Protein AF-A0A9W8FM93-F1 (afdb_monomer_lite)

pLDDT: mean 70.85, std 9.62, range [48.41, 90.88]

Secondary structure (DSSP, 8-state):
--HHHHHHHHHHHHHHHHHHHHHHHHTT-PPP--S-HHHHHHHHHHHHHHHHHHHHHHHHHHHHHHHHHHHTTHHHHHH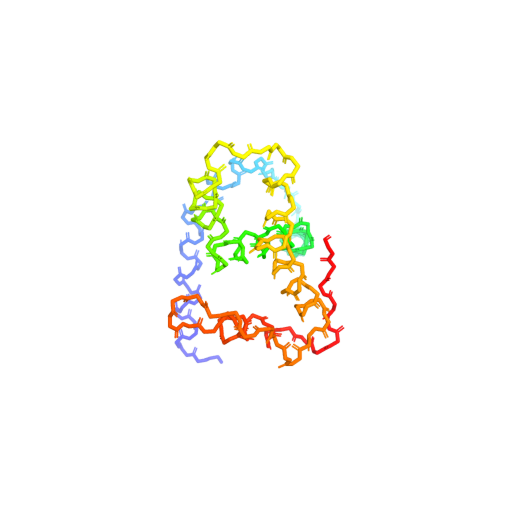HHHHHTTT--HHHHHHHHIIIIIHHHHHHHHHHHTT-S-----EETTEEHHHHHHHHHTTS-TT-----

Structure (mmCIF, N/CA/C/O backbone):
data_AF-A0A9W8FM93-F1
#
_entry.id   AF-A0A9W8FM93-F1
#
loop_
_atom_site.group_PDB
_atom_site.id
_atom_site.type_symbol
_atom_site.label_atom_id
_atom_site.label_alt_id
_atom_site.label_comp_id
_atom_site.label_asym_id
_atom_site.label_entity_id
_atom_site.label_seq_id
_atom_site.pdbx_PDB_ins_code
_atom_site.Cartn_x
_atom_site.Cartn_y
_atom_site.Cartn_z
_atom_site.occupancy
_atom_site.B_iso_or_equiv
_atom_site.auth_seq_id
_atom_site.auth_comp_id
_atom_site.auth_asym_id
_atom_site.auth_atom_id
_atom_site.pdbx_PDB_model_num
ATOM 1 N N . MET A 1 1 ? 8.872 -6.570 -36.458 1.00 55.09 1 MET A N 1
ATOM 2 C CA . MET A 1 1 ? 8.111 -5.641 -35.589 1.00 55.09 1 MET A CA 1
ATOM 3 C C . MET A 1 1 ? 6.814 -5.285 -36.295 1.00 55.09 1 MET A C 1
ATOM 5 O O . MET A 1 1 ? 6.891 -4.845 -37.437 1.00 55.09 1 MET A O 1
ATOM 9 N N . SER A 1 2 ? 5.664 -5.514 -35.655 1.00 51.34 2 SER A N 1
ATOM 10 C CA . SER A 1 2 ? 4.350 -5.164 -36.215 1.00 51.34 2 SER A CA 1
ATOM 11 C C . SER A 1 2 ? 4.264 -3.650 -36.490 1.00 51.34 2 SER A C 1
ATOM 13 O O . SER A 1 2 ? 4.765 -2.871 -35.672 1.00 51.34 2 SER A O 1
ATOM 15 N N . PRO A 1 3 ? 3.649 -3.210 -37.604 1.00 61.53 3 PRO A N 1
ATOM 16 C CA . PRO A 1 3 ? 3.448 -1.792 -37.920 1.00 61.53 3 PRO A CA 1
ATOM 17 C C . PRO A 1 3 ? 2.764 -1.003 -36.793 1.00 61.53 3 PRO A C 1
ATOM 19 O O . PRO A 1 3 ? 3.084 0.165 -36.587 1.00 61.53 3 PRO A O 1
ATOM 22 N N . ASN A 1 4 ? 1.892 -1.662 -36.023 1.00 63.25 4 ASN A N 1
ATOM 23 C CA . ASN A 1 4 ? 1.109 -1.037 -34.955 1.00 63.25 4 ASN A CA 1
ATOM 24 C C . ASN A 1 4 ? 1.987 -0.605 -33.765 1.00 63.25 4 ASN A C 1
ATOM 26 O O . ASN A 1 4 ? 1.906 0.521 -33.287 1.00 63.25 4 ASN A O 1
ATOM 30 N N . VAL A 1 5 ? 2.947 -1.456 -33.391 1.00 59.34 5 VAL A N 1
ATOM 31 C CA . VAL A 1 5 ? 3.908 -1.187 -32.306 1.00 59.34 5 VAL A CA 1
ATOM 32 C C . VAL A 1 5 ? 4.827 -0.010 -32.655 1.00 59.34 5 VAL A C 1
ATOM 34 O O . VAL A 1 5 ? 5.207 0.777 -31.793 1.00 59.34 5 VAL A O 1
ATOM 37 N N . LYS A 1 6 ? 5.178 0.162 -33.937 1.00 63.53 6 LYS A N 1
ATOM 38 C CA . LYS A 1 6 ? 5.992 1.307 -34.383 1.00 63.53 6 LYS A CA 1
ATOM 39 C C . LYS A 1 6 ? 5.251 2.641 -34.252 1.00 63.53 6 LYS A C 1
ATOM 41 O O . LYS A 1 6 ? 5.889 3.632 -33.898 1.00 63.53 6 LYS A O 1
ATOM 46 N N . ALA A 1 7 ? 3.951 2.663 -34.542 1.00 70.50 7 ALA A N 1
ATOM 47 C CA . ALA A 1 7 ? 3.126 3.865 -34.452 1.00 70.50 7 ALA A CA 1
ATOM 48 C C . ALA A 1 7 ? 2.914 4.291 -32.990 1.00 70.50 7 ALA A C 1
ATOM 50 O O . ALA A 1 7 ? 3.116 5.456 -32.652 1.00 70.50 7 ALA A O 1
ATOM 51 N N . GLU A 1 8 ? 2.629 3.334 -32.105 1.00 66.81 8 GLU A N 1
ATOM 52 C CA . GLU A 1 8 ? 2.512 3.586 -30.663 1.00 66.81 8 GLU A CA 1
ATOM 53 C C . GLU A 1 8 ? 3.818 4.136 -30.073 1.00 66.81 8 GLU A C 1
ATOM 55 O O . GLU A 1 8 ? 3.815 5.142 -29.365 1.00 66.81 8 GLU A O 1
ATOM 60 N N . ILE A 1 9 ? 4.967 3.551 -30.432 1.00 67.12 9 ILE A N 1
ATOM 61 C CA . ILE A 1 9 ? 6.282 4.040 -29.987 1.00 67.12 9 ILE A CA 1
ATOM 62 C C . ILE A 1 9 ? 6.546 5.477 -30.463 1.00 67.12 9 ILE A C 1
ATOM 64 O O . ILE A 1 9 ? 7.154 6.264 -29.732 1.00 67.12 9 ILE A O 1
ATOM 68 N N . GLN A 1 10 ? 6.123 5.842 -31.677 1.00 72.50 10 GLN A N 1
ATOM 69 C CA . GLN A 1 10 ? 6.264 7.216 -32.168 1.00 72.50 10 GLN A CA 1
ATOM 70 C C . GLN A 1 10 ? 5.413 8.197 -31.365 1.00 72.50 10 GLN A C 1
ATOM 72 O O . GLN A 1 10 ? 5.901 9.278 -31.027 1.00 72.50 10 GLN A O 1
ATOM 77 N N . GLU A 1 11 ? 4.191 7.810 -31.015 1.00 75.69 11 GLU A N 1
ATOM 78 C CA . GLU A 1 11 ? 3.292 8.659 -30.244 1.00 75.69 11 GLU A CA 1
ATOM 79 C C . GLU A 1 11 ? 3.795 8.862 -28.809 1.00 75.69 11 GLU A C 1
ATOM 81 O O . GLU A 1 11 ? 3.898 10.000 -28.344 1.00 75.69 11 GLU A O 1
ATOM 86 N N . TYR A 1 12 ? 4.261 7.798 -28.147 1.00 60.81 12 TYR A N 1
ATOM 87 C CA . TYR A 1 12 ? 4.908 7.917 -26.838 1.00 60.81 12 TYR A CA 1
ATOM 88 C C . TYR A 1 12 ? 6.142 8.823 -26.888 1.00 60.81 12 TYR A C 1
ATOM 90 O O . TYR A 1 12 ? 6.300 9.707 -26.046 1.00 60.81 12 TYR A O 1
ATOM 98 N N . ARG A 1 13 ? 6.999 8.677 -27.907 1.00 66.25 13 ARG A N 1
ATOM 99 C CA . ARG A 1 13 ? 8.177 9.545 -28.085 1.00 66.25 13 ARG A CA 1
ATOM 100 C C . ARG A 1 13 ? 7.798 11.011 -28.290 1.00 66.25 13 ARG A C 1
ATOM 102 O O . ARG A 1 13 ? 8.515 11.885 -27.804 1.00 66.25 13 ARG A O 1
ATOM 109 N N . ARG A 1 14 ? 6.698 11.290 -28.993 1.00 78.00 14 ARG A N 1
ATOM 110 C CA . ARG A 1 14 ? 6.198 12.651 -29.231 1.00 78.00 14 ARG A CA 1
ATOM 111 C C . ARG A 1 14 ? 5.738 13.311 -27.934 1.00 78.00 14 ARG A C 1
ATOM 113 O O . ARG A 1 14 ? 6.133 14.443 -27.660 1.00 78.00 14 ARG A O 1
ATOM 120 N N . VAL A 1 15 ? 4.960 12.591 -27.125 1.00 70.12 15 VAL A N 1
ATOM 121 C CA . VAL A 1 15 ? 4.491 13.071 -25.817 1.00 70.12 15 VAL A CA 1
ATOM 122 C C . VAL A 1 15 ? 5.668 13.297 -24.869 1.00 70.12 15 VAL A C 1
ATOM 124 O O . VAL A 1 15 ? 5.760 14.362 -24.263 1.00 70.12 15 VAL A O 1
ATOM 127 N N . ILE A 1 16 ? 6.611 12.351 -24.798 1.00 64.75 16 ILE A N 1
ATOM 128 C CA . ILE A 1 16 ? 7.800 12.470 -23.944 1.00 64.75 16 ILE A CA 1
ATOM 129 C C . ILE A 1 16 ? 8.627 13.698 -24.337 1.00 64.75 16 ILE A C 1
ATOM 131 O O . ILE A 1 16 ? 8.931 14.513 -23.473 1.00 64.75 16 ILE A O 1
ATOM 135 N N . ARG A 1 17 ? 8.938 13.889 -25.629 1.00 74.62 17 ARG A N 1
ATOM 136 C CA . ARG A 1 17 ? 9.737 15.041 -26.095 1.00 74.62 17 ARG A CA 1
ATOM 137 C C . ARG A 1 17 ? 9.106 16.386 -25.754 1.00 74.62 17 ARG A C 1
ATOM 139 O O . ARG A 1 17 ? 9.829 17.290 -25.366 1.00 74.62 17 ARG A O 1
ATOM 146 N N . LYS A 1 18 ? 7.778 16.510 -25.854 1.00 80.06 18 LYS A N 1
ATOM 147 C CA . LYS A 1 18 ? 7.062 17.756 -25.531 1.00 80.06 18 LYS A CA 1
ATOM 148 C C . LYS A 1 18 ? 7.303 18.222 -24.089 1.00 80.06 18 LYS A C 1
ATOM 150 O O . LYS A 1 18 ? 7.273 19.419 -23.828 1.00 80.06 18 LYS A O 1
ATOM 155 N N . HIS A 1 19 ? 7.509 17.286 -23.165 1.00 72.56 19 HIS A N 1
ATOM 156 C CA . HIS A 1 19 ? 7.662 17.571 -21.737 1.00 72.56 19 HIS A CA 1
ATOM 157 C C . HIS A 1 19 ? 9.089 17.353 -21.222 1.00 72.56 19 HIS A C 1
ATOM 159 O O . HIS A 1 19 ? 9.359 17.621 -20.053 1.00 72.56 19 HIS A O 1
ATOM 165 N N . LEU A 1 20 ? 9.994 16.879 -22.081 1.00 69.12 20 LEU A N 1
ATOM 166 C CA . LEU A 1 20 ? 11.338 16.469 -21.696 1.00 69.12 20 LEU A CA 1
ATOM 167 C C . LEU A 1 20 ? 12.163 17.644 -21.166 1.00 69.12 20 LEU A C 1
ATOM 169 O O . LEU A 1 20 ? 12.793 17.506 -20.123 1.00 69.12 20 LEU A O 1
ATOM 173 N N . ASP A 1 21 ? 12.126 18.793 -21.837 1.00 70.69 21 ASP A N 1
ATOM 174 C CA . ASP A 1 21 ? 12.960 19.941 -21.465 1.00 70.69 21 ASP A CA 1
ATOM 175 C C . ASP A 1 21 ? 12.474 20.600 -20.168 1.00 70.69 21 ASP A C 1
ATOM 177 O O . ASP A 1 21 ? 13.267 20.842 -19.262 1.00 70.69 21 ASP A O 1
ATOM 181 N N . ALA A 1 22 ? 11.156 20.751 -20.008 1.00 70.69 22 ALA A N 1
ATOM 182 C CA . ALA A 1 22 ? 10.558 21.231 -18.761 1.00 70.69 22 ALA A CA 1
ATOM 183 C C . ALA A 1 22 ? 10.837 20.284 -17.578 1.00 70.69 22 ALA A C 1
ATOM 185 O O . ALA A 1 22 ? 11.063 20.730 -16.454 1.00 70.69 22 ALA A O 1
ATOM 186 N N . TYR A 1 23 ? 10.842 18.968 -17.818 1.00 60.97 23 TYR A N 1
ATOM 187 C CA . TYR A 1 23 ? 11.218 17.986 -16.802 1.00 60.97 23 TYR A CA 1
ATOM 188 C C . TYR A 1 23 ? 12.705 18.082 -16.440 1.00 60.97 23 TYR A C 1
ATOM 190 O O . TYR A 1 23 ? 13.031 18.047 -15.256 1.00 60.97 23 TYR A O 1
ATOM 198 N N . LYS A 1 24 ? 13.601 18.224 -17.427 1.00 62.25 24 LYS A N 1
ATOM 199 C CA . LYS A 1 24 ? 15.045 18.392 -17.190 1.00 62.25 24 LYS A CA 1
ATOM 200 C C . LYS A 1 24 ? 15.330 19.621 -16.331 1.00 62.25 24 LYS A C 1
ATOM 202 O O . LYS A 1 24 ? 16.087 19.514 -15.369 1.00 62.25 24 LYS A O 1
ATOM 207 N N . GLU A 1 25 ? 14.681 20.742 -16.637 1.00 67.44 25 GLU A N 1
ATOM 208 C CA . GLU A 1 25 ? 14.800 21.987 -15.878 1.00 67.44 25 GLU A CA 1
ATOM 209 C C . GLU A 1 25 ? 14.285 21.819 -14.440 1.00 67.44 25 GLU A C 1
ATOM 211 O O . GLU A 1 25 ? 15.010 22.088 -13.483 1.00 67.44 25 GLU A O 1
ATOM 216 N N . ALA A 1 26 ? 13.076 21.272 -14.266 1.00 63.38 26 ALA A N 1
ATOM 217 C CA . ALA A 1 26 ? 12.483 21.055 -12.945 1.00 63.38 26 ALA A CA 1
ATOM 218 C C . ALA A 1 26 ? 13.249 20.033 -12.084 1.00 63.38 26 ALA A C 1
ATOM 220 O O . ALA A 1 26 ? 13.263 20.137 -10.858 1.00 63.38 26 ALA A O 1
ATOM 221 N N . ALA A 1 27 ? 13.875 19.034 -12.710 1.00 55.97 27 ALA A N 1
ATOM 222 C CA . ALA A 1 27 ? 14.644 17.996 -12.032 1.00 55.97 27 ALA A CA 1
ATOM 223 C C . ALA A 1 27 ? 16.124 18.368 -11.820 1.00 55.97 27 ALA A C 1
ATOM 225 O O . ALA A 1 27 ? 16.866 17.563 -11.254 1.00 55.97 27 ALA A O 1
ATOM 226 N N . GLY A 1 28 ? 16.568 19.550 -12.271 1.00 63.75 28 GLY A N 1
ATOM 227 C CA . GLY A 1 28 ? 17.965 19.981 -12.169 1.00 63.75 28 GLY A CA 1
ATOM 228 C C . GLY A 1 28 ? 18.935 19.079 -12.941 1.00 63.75 28 GLY A C 1
ATOM 229 O O . GLY A 1 28 ? 20.073 18.883 -12.515 1.00 63.75 28 GLY A O 1
ATOM 230 N N . ILE A 1 29 ? 18.480 18.472 -14.042 1.00 64.00 29 ILE A N 1
ATOM 231 C CA . ILE A 1 29 ? 19.297 17.585 -14.873 1.00 64.00 29 ILE A CA 1
ATOM 232 C C . ILE A 1 29 ? 20.148 18.445 -15.807 1.00 64.00 29 ILE A C 1
ATOM 234 O O . ILE A 1 29 ? 19.652 18.981 -16.793 1.00 64.00 29 ILE A O 1
ATOM 238 N N . THR A 1 30 ? 21.444 18.536 -15.525 1.00 60.03 30 THR A N 1
ATOM 239 C CA . THR A 1 30 ? 22.436 19.094 -16.447 1.00 60.03 30 THR A CA 1
ATOM 240 C C . THR A 1 30 ? 22.750 18.089 -17.554 1.00 60.03 30 THR A C 1
ATOM 242 O O . THR A 1 30 ? 23.047 16.922 -17.278 1.00 60.03 30 THR A O 1
ATOM 245 N N . GLU A 1 31 ? 22.685 18.530 -18.812 1.00 61.66 31 GLU A N 1
ATOM 246 C CA . GLU A 1 31 ? 23.184 17.745 -19.943 1.00 61.66 31 GLU A CA 1
ATOM 247 C C . GLU A 1 31 ? 24.712 17.686 -19.867 1.00 61.66 31 GLU A C 1
ATOM 249 O O . GLU A 1 31 ? 25.390 18.712 -19.845 1.00 61.66 31 GLU A O 1
ATOM 254 N N . PHE A 1 32 ? 25.258 16.474 -19.783 1.00 56.88 32 PHE A N 1
ATOM 255 C CA . PHE A 1 32 ? 26.691 16.257 -19.922 1.00 56.88 32 PHE A CA 1
ATOM 256 C C . PHE A 1 32 ? 27.015 16.119 -21.406 1.00 56.88 32 PHE A C 1
ATOM 258 O O . PHE A 1 32 ? 26.511 15.210 -22.069 1.00 56.88 32 PHE A O 1
ATOM 265 N N . ASP A 1 33 ? 27.876 16.999 -21.913 1.00 57.66 33 ASP A N 1
ATOM 266 C CA . ASP A 1 33 ? 28.392 16.913 -23.277 1.00 57.66 33 ASP A CA 1
ATOM 267 C C . ASP A 1 33 ? 29.479 15.829 -23.335 1.00 57.66 33 ASP A C 1
ATOM 269 O O . ASP A 1 33 ? 30.679 16.079 -23.207 1.00 57.66 33 ASP A O 1
ATOM 273 N N . ILE A 1 34 ? 29.047 14.569 -23.401 1.00 57.56 34 ILE A N 1
ATOM 274 C CA . ILE A 1 34 ? 29.949 13.436 -23.597 1.00 57.56 34 ILE A CA 1
ATOM 275 C C . ILE A 1 34 ? 30.102 13.251 -25.107 1.00 57.56 34 ILE A C 1
ATOM 277 O O . ILE A 1 34 ? 29.150 12.899 -25.801 1.00 57.56 34 ILE A O 1
ATOM 281 N N . ALA A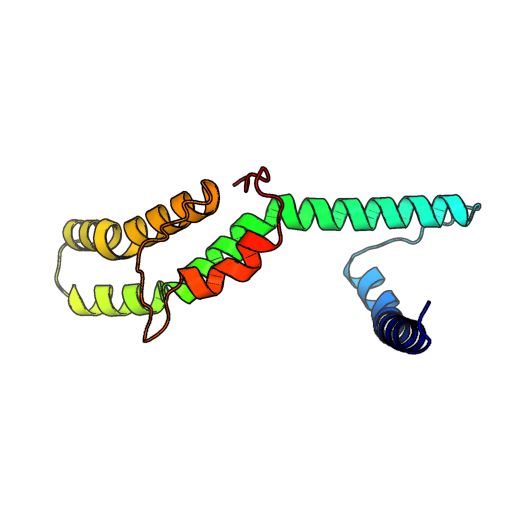 1 35 ? 31.324 13.446 -25.608 1.00 62.09 35 ALA A N 1
ATOM 282 C CA . ALA A 1 35 ? 31.673 13.430 -27.034 1.00 62.09 35 ALA A CA 1
ATOM 283 C C . ALA A 1 35 ? 31.316 12.127 -27.786 1.00 62.09 35 ALA A C 1
ATOM 285 O O . ALA A 1 35 ? 31.398 12.075 -29.013 1.00 62.09 35 ALA A O 1
ATOM 286 N N . ASN A 1 36 ? 30.936 11.062 -27.072 1.00 73.06 36 ASN A N 1
ATOM 287 C CA . ASN A 1 36 ? 30.542 9.785 -27.648 1.00 73.06 36 ASN A CA 1
ATOM 288 C C . ASN A 1 36 ? 29.049 9.496 -27.382 1.00 73.06 36 ASN A C 1
ATOM 290 O O . ASN A 1 36 ? 28.694 9.108 -26.265 1.00 73.06 36 ASN A O 1
ATOM 294 N N . PRO A 1 37 ? 28.187 9.573 -28.414 1.00 67.12 37 PRO A N 1
ATOM 295 C CA . PRO A 1 37 ? 26.747 9.330 -28.298 1.00 67.12 37 PRO A CA 1
ATOM 296 C C . PRO A 1 37 ? 26.376 7.983 -27.662 1.00 67.12 37 PRO A C 1
ATOM 298 O O . PRO A 1 37 ? 25.350 7.879 -26.990 1.00 67.12 37 PRO A O 1
ATOM 301 N N . ASN A 1 38 ? 27.210 6.949 -27.832 1.00 68.75 38 ASN A N 1
ATOM 302 C CA . ASN A 1 38 ? 26.972 5.640 -27.223 1.00 68.75 38 ASN A CA 1
ATOM 303 C C . ASN A 1 38 ? 27.216 5.657 -25.710 1.00 68.75 38 ASN A C 1
ATOM 305 O O . ASN A 1 38 ? 26.480 5.007 -24.971 1.00 68.75 38 ASN A O 1
ATOM 309 N N . GLN A 1 39 ? 28.210 6.415 -25.241 1.00 66.88 39 GLN A N 1
ATOM 310 C CA . GLN A 1 39 ? 28.478 6.570 -23.809 1.00 66.88 39 GLN A CA 1
ATOM 311 C C . GLN A 1 39 ? 27.377 7.396 -23.139 1.00 66.88 39 GLN A C 1
ATOM 313 O O . GLN A 1 39 ? 26.902 7.013 -22.073 1.00 66.88 39 GLN A O 1
ATOM 318 N N . THR A 1 40 ? 26.894 8.453 -23.801 1.00 67.62 40 THR A N 1
ATOM 319 C CA . THR A 1 40 ? 25.733 9.233 -23.340 1.00 67.62 40 THR A CA 1
ATOM 320 C C . THR A 1 40 ? 24.490 8.357 -23.221 1.00 67.62 40 THR A C 1
ATOM 322 O O . THR A 1 40 ? 23.822 8.369 -22.190 1.00 67.62 40 THR A O 1
ATOM 325 N N . ALA A 1 41 ? 24.198 7.543 -24.240 1.00 70.56 41 ALA A N 1
ATOM 326 C CA . ALA A 1 41 ? 23.044 6.649 -24.222 1.00 70.56 41 ALA A CA 1
ATOM 327 C C . ALA A 1 41 ? 23.137 5.592 -23.108 1.00 70.56 41 ALA A C 1
ATOM 329 O O . ALA A 1 41 ? 22.144 5.333 -22.430 1.00 70.56 41 ALA A O 1
ATOM 330 N N . GLN A 1 42 ? 24.317 5.003 -22.888 1.00 68.94 42 GLN A N 1
ATOM 331 C CA . GLN A 1 42 ? 24.540 4.039 -21.804 1.00 68.94 42 GLN A CA 1
ATOM 332 C C . GLN A 1 42 ? 24.416 4.687 -20.422 1.00 68.94 42 GLN A C 1
ATOM 334 O O . GLN A 1 42 ? 23.801 4.107 -19.529 1.00 68.94 42 GLN A O 1
ATOM 339 N N . PHE A 1 43 ? 24.955 5.894 -20.250 1.00 74.06 43 PHE A N 1
ATOM 340 C CA . PHE A 1 43 ? 24.879 6.638 -18.998 1.00 74.06 43 PHE A CA 1
ATOM 341 C C . PHE A 1 43 ? 23.444 7.057 -18.660 1.00 74.06 43 PHE A C 1
ATOM 343 O O . PHE A 1 43 ? 22.984 6.831 -17.543 1.00 74.06 43 PHE A O 1
ATOM 350 N N . GLU A 1 44 ? 22.698 7.596 -19.626 1.00 71.12 44 GLU A N 1
ATOM 351 C CA . GLU A 1 44 ? 21.286 7.949 -19.443 1.00 71.12 44 GLU A CA 1
ATOM 352 C C . GLU A 1 44 ? 20.419 6.708 -19.192 1.00 71.12 44 GLU A C 1
ATOM 354 O O . GLU A 1 44 ? 19.576 6.715 -18.294 1.00 71.12 44 GLU A O 1
ATOM 359 N N . ALA A 1 45 ? 20.670 5.597 -19.896 1.00 68.31 45 ALA A N 1
ATOM 360 C CA . ALA A 1 45 ? 19.996 4.329 -19.621 1.00 68.31 45 ALA A CA 1
ATOM 361 C C . ALA A 1 45 ? 20.283 3.831 -18.196 1.00 68.31 45 ALA A C 1
ATOM 363 O O . ALA A 1 45 ? 19.356 3.434 -17.489 1.00 68.31 45 ALA A O 1
ATOM 364 N N . ALA A 1 46 ? 21.538 3.910 -17.743 1.00 70.75 46 ALA A N 1
ATOM 365 C CA . ALA A 1 46 ? 21.923 3.548 -16.384 1.00 70.75 46 ALA A CA 1
ATOM 366 C C . ALA A 1 46 ? 21.288 4.478 -15.338 1.00 70.75 46 ALA A C 1
ATOM 368 O O . ALA A 1 46 ? 20.833 3.996 -14.303 1.00 70.75 46 ALA A O 1
ATOM 369 N N . ARG A 1 47 ? 21.188 5.788 -15.599 1.00 73.00 47 ARG A N 1
ATOM 370 C CA . ARG A 1 47 ? 20.507 6.752 -14.716 1.00 73.00 47 ARG A CA 1
ATOM 371 C C . ARG A 1 47 ? 19.016 6.488 -14.619 1.00 73.00 47 ARG A C 1
ATOM 373 O O . ARG A 1 47 ? 18.492 6.481 -13.510 1.00 73.00 47 ARG A O 1
ATOM 380 N N . ILE A 1 48 ? 18.339 6.255 -15.743 1.00 71.31 48 ILE A N 1
ATOM 381 C CA . ILE A 1 48 ? 16.908 5.930 -15.769 1.00 71.31 48 ILE A CA 1
ATOM 382 C C . ILE A 1 48 ? 16.668 4.611 -15.041 1.00 71.31 48 ILE A C 1
ATOM 384 O O . ILE A 1 48 ? 15.794 4.551 -14.183 1.00 71.31 48 ILE A O 1
ATOM 388 N N . TYR A 1 49 ? 17.469 3.584 -15.330 1.00 65.12 49 TYR A N 1
ATOM 389 C CA . TYR A 1 49 ? 17.384 2.295 -14.652 1.00 65.12 49 TYR A CA 1
ATOM 390 C C . TYR A 1 49 ? 17.609 2.442 -13.146 1.00 65.12 49 TYR A C 1
ATOM 392 O O . TYR A 1 49 ? 16.797 1.977 -12.359 1.00 65.12 49 TYR A O 1
ATOM 400 N N . THR A 1 50 ? 18.645 3.170 -12.733 1.00 67.56 50 THR A N 1
ATOM 401 C CA . THR A 1 50 ? 18.951 3.405 -11.316 1.00 67.56 50 THR A CA 1
ATOM 402 C C . THR A 1 50 ? 17.861 4.225 -10.634 1.00 67.56 50 THR A C 1
ATOM 404 O O . THR A 1 50 ? 17.449 3.897 -9.531 1.00 67.56 50 THR A O 1
ATOM 407 N N . ALA A 1 51 ? 17.340 5.271 -11.277 1.00 66.50 51 ALA A N 1
ATOM 408 C CA . ALA A 1 51 ? 16.243 6.070 -10.739 1.00 66.50 51 ALA A CA 1
ATOM 409 C C . ALA A 1 51 ? 14.948 5.256 -10.630 1.00 66.50 51 ALA A C 1
ATOM 411 O O . ALA A 1 51 ? 14.228 5.398 -9.648 1.00 66.50 51 ALA A O 1
ATOM 412 N N . TYR A 1 52 ? 14.662 4.397 -11.607 1.00 68.12 52 TYR A N 1
ATOM 413 C CA . TYR A 1 52 ? 13.524 3.484 -11.596 1.00 68.12 52 TYR A CA 1
ATOM 414 C C . TYR A 1 52 ? 13.658 2.442 -10.484 1.00 68.12 52 TYR A C 1
ATOM 416 O O . TYR A 1 52 ? 12.757 2.326 -9.658 1.00 68.12 52 TYR A O 1
ATOM 424 N N . VAL A 1 53 ? 14.802 1.759 -10.405 1.00 66.69 53 VAL A N 1
ATOM 425 C CA . VAL A 1 53 ? 15.114 0.779 -9.359 1.00 66.69 53 VAL A CA 1
ATOM 426 C C . VAL A 1 53 ? 15.068 1.435 -7.985 1.00 66.69 53 VAL A C 1
ATOM 428 O O . VAL A 1 53 ? 14.373 0.927 -7.120 1.00 66.69 53 VAL A O 1
ATOM 431 N N . ASN A 1 54 ? 15.671 2.610 -7.800 1.00 65.88 54 ASN A N 1
ATOM 432 C CA . ASN A 1 54 ? 15.605 3.349 -6.539 1.00 65.88 54 ASN A CA 1
ATOM 433 C C . ASN A 1 54 ? 14.184 3.834 -6.226 1.00 65.88 54 ASN A C 1
ATOM 435 O O . ASN A 1 54 ? 13.787 3.885 -5.072 1.00 65.88 54 ASN A O 1
ATOM 439 N N . ASN A 1 55 ? 13.377 4.220 -7.215 1.00 62.47 55 ASN A N 1
ATOM 440 C CA . ASN A 1 55 ? 11.996 4.624 -6.954 1.00 62.47 55 ASN A CA 1
ATOM 441 C C . ASN A 1 55 ? 11.147 3.418 -6.532 1.00 62.47 55 ASN A C 1
ATOM 443 O O . ASN A 1 55 ? 10.402 3.513 -5.559 1.00 62.47 55 ASN A O 1
ATOM 447 N N . ILE A 1 56 ? 11.319 2.271 -7.191 1.00 62.75 56 ILE A N 1
ATOM 448 C CA . ILE A 1 56 ? 10.685 1.019 -6.781 1.00 62.75 56 ILE A CA 1
ATOM 449 C C . ILE A 1 56 ? 11.189 0.613 -5.396 1.00 62.75 56 ILE A C 1
ATOM 451 O O . ILE A 1 56 ? 10.399 0.573 -4.466 1.00 62.75 56 ILE A O 1
ATOM 455 N N . GLN A 1 57 ? 12.487 0.421 -5.201 1.00 62.97 57 GLN A N 1
ATOM 456 C CA . GLN A 1 57 ? 13.052 -0.010 -3.921 1.00 62.97 57 GLN A CA 1
ATOM 457 C C . GLN A 1 57 ? 12.705 0.952 -2.775 1.00 62.97 57 GLN A C 1
ATOM 459 O O . GLN A 1 57 ? 12.228 0.522 -1.735 1.00 62.97 57 GLN A O 1
ATOM 464 N N . THR A 1 58 ? 12.847 2.267 -2.963 1.00 60.41 58 THR A N 1
ATOM 465 C CA . THR A 1 58 ? 12.678 3.238 -1.867 1.00 60.41 58 THR A CA 1
ATOM 466 C C . THR A 1 58 ? 11.225 3.666 -1.642 1.00 60.41 58 THR A C 1
ATOM 468 O O . THR A 1 58 ? 10.877 4.146 -0.558 1.00 60.41 58 THR A O 1
ATOM 471 N N . LYS A 1 59 ? 10.354 3.594 -2.659 1.00 66.88 59 LYS A N 1
ATOM 472 C CA . LYS A 1 59 ? 8.992 4.160 -2.577 1.00 66.88 59 LYS A CA 1
ATOM 473 C C . LYS A 1 59 ? 7.880 3.158 -2.840 1.00 66.88 59 LYS A C 1
ATOM 475 O O . LYS A 1 59 ? 6.747 3.471 -2.465 1.00 66.88 59 LYS A O 1
ATOM 480 N N . PHE A 1 60 ? 8.150 1.981 -3.403 1.00 70.12 60 PHE A N 1
ATOM 481 C CA . PHE A 1 60 ? 7.115 0.977 -3.649 1.00 70.12 60 PHE A CA 1
ATOM 482 C C . PHE A 1 60 ? 6.414 0.573 -2.355 1.00 70.12 60 PHE A C 1
ATOM 484 O O . PHE A 1 60 ? 5.195 0.690 -2.296 1.00 70.12 60 PHE A O 1
ATOM 491 N N . GLY A 1 61 ? 7.146 0.254 -1.281 1.00 66.62 61 GLY A N 1
ATOM 492 C CA . GLY A 1 61 ? 6.545 -0.077 0.019 1.00 66.62 61 GLY A CA 1
ATOM 493 C C . GLY A 1 61 ? 5.618 1.026 0.549 1.00 66.62 61 GLY A C 1
ATOM 494 O O . GLY A 1 61 ? 4.518 0.766 1.041 1.00 66.62 61 GLY A O 1
ATOM 495 N N . ARG A 1 62 ? 5.984 2.301 0.354 1.00 70.62 62 ARG A N 1
ATOM 496 C CA . ARG A 1 62 ? 5.140 3.453 0.724 1.00 70.62 62 ARG A CA 1
ATOM 497 C C . ARG A 1 62 ? 3.902 3.582 -0.165 1.00 70.62 62 ARG A C 1
ATOM 499 O O . ARG A 1 62 ? 2.826 3.905 0.342 1.00 70.62 62 ARG A O 1
ATOM 506 N N . HIS A 1 63 ? 4.046 3.389 -1.473 1.00 73.00 63 HIS A N 1
ATOM 507 C CA . HIS A 1 63 ? 2.936 3.447 -2.424 1.00 73.00 63 HIS A CA 1
ATOM 508 C C . HIS A 1 63 ? 1.964 2.286 -2.219 1.00 73.00 63 HIS A C 1
ATOM 510 O O . HIS A 1 63 ? 0.760 2.521 -2.150 1.00 73.00 63 HIS A O 1
ATOM 516 N N . LEU A 1 64 ? 2.485 1.081 -2.004 1.00 72.94 64 LEU A N 1
ATOM 517 C CA . LEU A 1 64 ? 1.725 -0.108 -1.654 1.00 72.94 64 LEU A CA 1
ATOM 518 C C . LEU A 1 64 ? 0.978 0.093 -0.334 1.00 72.94 64 LEU A C 1
ATOM 520 O O . LEU A 1 64 ? -0.229 -0.110 -0.292 1.00 72.94 64 LEU A O 1
ATOM 524 N N . ARG A 1 65 ? 1.636 0.616 0.710 1.00 70.69 65 ARG A N 1
ATOM 525 C CA . ARG A 1 65 ? 0.979 0.964 1.983 1.00 70.69 65 ARG A CA 1
ATOM 526 C C . ARG A 1 65 ? -0.165 1.962 1.787 1.00 70.69 65 ARG A C 1
ATOM 528 O O . ARG A 1 65 ? -1.225 1.813 2.385 1.00 70.69 65 ARG A O 1
ATOM 535 N N . ARG A 1 66 ? 0.016 2.982 0.940 1.00 72.25 66 ARG A N 1
ATOM 536 C CA . ARG A 1 66 ? -1.058 3.938 0.611 1.00 72.25 66 ARG A CA 1
ATOM 537 C C . ARG A 1 66 ? -2.210 3.268 -0.133 1.00 72.25 66 ARG A C 1
ATOM 539 O O . ARG A 1 66 ? -3.356 3.537 0.211 1.00 72.25 66 ARG A O 1
ATOM 546 N N . ALA A 1 67 ? -1.917 2.415 -1.112 1.00 74.38 67 ALA A N 1
ATOM 547 C CA . ALA A 1 67 ? -2.929 1.664 -1.847 1.00 74.38 67 ALA A CA 1
ATOM 548 C C . ALA A 1 67 ? -3.719 0.749 -0.902 1.00 74.38 67 ALA A C 1
ATOM 550 O O . ALA A 1 67 ? -4.939 0.842 -0.854 1.00 74.38 67 ALA A O 1
ATOM 551 N N . VAL A 1 68 ? -3.028 -0.025 -0.063 1.00 74.44 68 VAL A N 1
ATOM 552 C CA . VAL A 1 68 ? -3.617 -0.867 0.985 1.00 74.44 68 VAL A CA 1
ATOM 553 C C . VAL A 1 68 ? -4.520 -0.060 1.921 1.00 74.44 68 VAL A C 1
ATOM 555 O O . VAL A 1 68 ? -5.659 -0.451 2.147 1.00 74.44 68 VAL A O 1
ATOM 558 N N . ASN A 1 69 ? -4.075 1.099 2.410 1.00 73.94 69 ASN A N 1
ATOM 559 C CA . ASN A 1 69 ? -4.892 1.937 3.296 1.00 73.94 69 ASN A CA 1
ATOM 560 C C . ASN A 1 69 ? -6.165 2.470 2.616 1.00 73.94 69 ASN A C 1
ATOM 562 O O . ASN A 1 69 ? -7.199 2.630 3.268 1.00 73.94 69 ASN A O 1
ATOM 566 N N . VAL A 1 70 ? -6.094 2.775 1.316 1.00 77.88 70 VAL A N 1
ATOM 567 C CA . VAL A 1 70 ? -7.267 3.165 0.520 1.00 77.88 70 VAL A CA 1
ATOM 568 C C . VAL A 1 70 ? -8.204 1.973 0.348 1.00 77.88 70 VAL A C 1
ATOM 570 O O . VAL A 1 70 ? -9.404 2.118 0.571 1.00 77.88 70 VAL A O 1
ATOM 573 N N . LEU A 1 71 ? -7.659 0.800 0.016 1.00 75.25 71 LEU A N 1
ATOM 574 C CA . LEU A 1 71 ? -8.420 -0.437 -0.151 1.00 75.25 71 LEU A CA 1
ATOM 575 C C . LEU A 1 71 ? -9.139 -0.840 1.135 1.00 75.25 71 LEU A C 1
ATOM 577 O O . LEU A 1 71 ? -10.322 -1.138 1.086 1.00 75.25 71 LEU A O 1
ATOM 581 N N . LEU A 1 72 ? -8.469 -0.759 2.285 1.00 77.06 72 LEU A N 1
ATOM 582 C CA . LEU A 1 72 ? -9.036 -1.056 3.603 1.00 77.06 72 LEU A CA 1
ATOM 583 C C . LEU A 1 72 ? -9.989 0.025 4.127 1.00 77.06 72 LEU A C 1
ATOM 585 O O . LEU A 1 72 ? -10.536 -0.128 5.222 1.00 77.06 72 LEU A O 1
ATOM 589 N N . LYS A 1 73 ? -10.162 1.133 3.388 1.00 80.31 73 LYS A N 1
ATOM 590 C CA . LYS A 1 73 ? -10.891 2.328 3.835 1.00 80.31 73 LYS A CA 1
ATOM 591 C C . LYS A 1 73 ? -10.467 2.773 5.235 1.00 80.31 73 LYS A C 1
ATOM 593 O O . LYS A 1 73 ? -11.284 3.231 6.032 1.00 80.31 73 LYS A O 1
ATOM 598 N N . THR A 1 74 ? -9.175 2.663 5.541 1.00 79.75 74 THR A N 1
ATOM 599 C CA . THR A 1 74 ? -8.638 2.869 6.891 1.00 79.75 74 THR A CA 1
ATOM 600 C C . THR A 1 74 ? -9.048 4.217 7.472 1.00 79.75 74 THR A C 1
ATOM 602 O O . THR A 1 74 ? -9.336 4.300 8.656 1.00 79.75 74 THR A O 1
ATOM 605 N N . ARG A 1 75 ? -9.130 5.266 6.641 1.00 80.38 75 ARG A N 1
ATOM 606 C CA . ARG A 1 75 ? -9.555 6.611 7.058 1.00 80.38 75 ARG A CA 1
ATOM 607 C C . ARG A 1 75 ? -11.044 6.701 7.408 1.00 80.38 75 ARG A C 1
ATOM 609 O O . ARG A 1 75 ? -11.379 7.405 8.351 1.00 80.38 75 ARG A O 1
ATOM 616 N N . GLU A 1 76 ? -11.905 6.026 6.648 1.00 83.50 76 GLU A N 1
ATOM 617 C CA . GLU A 1 76 ? -13.351 5.971 6.908 1.00 83.50 76 GLU A CA 1
ATOM 618 C C . GLU A 1 76 ? -13.595 5.200 8.206 1.00 83.50 76 GLU A C 1
ATOM 620 O O . GLU A 1 76 ? -14.143 5.754 9.146 1.00 83.50 76 GLU A O 1
ATOM 625 N N . ARG A 1 77 ? -13.012 4.000 8.325 1.00 83.50 77 ARG A N 1
ATOM 626 C CA . ARG A 1 77 ? -13.106 3.164 9.532 1.00 83.50 77 ARG A CA 1
ATOM 627 C C . ARG A 1 77 ? -12.537 3.845 10.772 1.00 83.50 77 ARG A C 1
ATOM 629 O O . ARG A 1 77 ? -13.109 3.716 11.841 1.00 83.50 77 ARG A O 1
ATOM 636 N N . LYS A 1 78 ? -11.438 4.592 10.627 1.00 85.12 78 LYS A N 1
ATOM 637 C CA . LYS A 1 78 ? -10.869 5.442 11.684 1.00 85.12 78 LYS A CA 1
ATOM 638 C C . LYS A 1 78 ? -11.883 6.470 12.175 1.00 85.12 78 LYS A C 1
ATOM 640 O O . LYS A 1 78 ? -12.082 6.575 13.377 1.00 85.12 78 LYS A O 1
ATOM 645 N N . ARG A 1 79 ? -12.510 7.211 11.259 1.00 87.06 79 ARG A N 1
ATOM 646 C CA . ARG A 1 79 ? -13.504 8.228 11.613 1.00 87.06 79 ARG A CA 1
ATOM 647 C C . ARG A 1 79 ? -14.727 7.586 12.265 1.00 87.06 79 ARG A C 1
ATOM 649 O O . ARG A 1 79 ? -15.141 8.038 13.321 1.00 87.06 79 ARG A O 1
ATOM 656 N N . ASP A 1 80 ? -15.259 6.524 11.672 1.00 87.12 80 ASP A N 1
ATOM 657 C CA . ASP A 1 80 ? -16.453 5.849 12.182 1.00 87.12 80 ASP A CA 1
ATOM 658 C C . ASP A 1 80 ? -16.184 5.228 13.571 1.00 87.12 80 ASP A C 1
ATOM 660 O O . ASP A 1 80 ? -17.039 5.277 14.453 1.00 87.12 80 ASP A O 1
ATOM 664 N N . LEU A 1 81 ? -14.969 4.709 13.802 1.00 86.88 81 LEU A N 1
ATOM 665 C CA . LEU A 1 81 ? -14.525 4.224 15.110 1.00 86.88 81 LEU A CA 1
ATOM 666 C C . LEU A 1 81 ? -14.386 5.364 16.127 1.00 86.88 81 LEU A C 1
ATOM 668 O O . LEU A 1 81 ? -14.823 5.220 17.264 1.00 86.88 81 LEU A O 1
ATOM 672 N N . GLU A 1 82 ? -13.797 6.494 15.733 1.00 86.56 82 GLU A N 1
ATOM 673 C CA . GLU A 1 82 ? -13.674 7.683 16.586 1.00 86.56 82 GLU A CA 1
ATOM 674 C C . GLU A 1 82 ? -15.055 8.242 16.971 1.00 86.56 82 GLU A C 1
ATOM 676 O O . GLU A 1 82 ? -15.273 8.573 18.135 1.00 86.56 82 GLU A O 1
ATOM 681 N N . GLU A 1 83 ? -16.011 8.270 16.039 1.00 88.88 83 GLU A N 1
ATOM 682 C CA . GLU A 1 83 ? -17.400 8.662 16.303 1.00 88.88 83 GLU A CA 1
ATOM 683 C C . GLU A 1 83 ? -18.091 7.674 17.260 1.00 88.88 83 GLU A C 1
ATOM 685 O O . GLU A 1 83 ? -18.677 8.095 18.262 1.00 88.88 83 GLU A O 1
ATOM 690 N N . ALA A 1 84 ? -17.965 6.363 17.021 1.00 87.88 84 ALA A N 1
ATOM 691 C CA . ALA A 1 84 ? -18.564 5.318 17.857 1.00 87.88 84 ALA A CA 1
ATOM 692 C C . ALA A 1 84 ? -17.969 5.243 19.276 1.00 87.88 84 ALA A C 1
ATOM 694 O O . ALA A 1 84 ? -18.649 4.823 20.214 1.00 87.88 84 ALA A O 1
ATOM 695 N N . MET A 1 85 ? -16.712 5.659 19.443 1.00 88.56 85 MET A N 1
ATOM 696 C CA . MET A 1 85 ? -15.985 5.634 20.715 1.00 88.56 85 MET A CA 1
ATOM 697 C C . MET A 1 85 ? -16.009 6.985 21.449 1.00 88.56 85 MET A C 1
ATOM 699 O O . MET A 1 85 ? -15.264 7.185 22.410 1.00 88.56 85 MET A O 1
ATOM 703 N N . THR A 1 86 ? -16.872 7.920 21.042 1.00 88.94 86 THR A N 1
ATOM 704 C CA . THR A 1 86 ? -17.029 9.212 21.725 1.00 88.94 86 THR A CA 1
ATOM 705 C C . THR A 1 86 ? -17.365 9.009 23.209 1.00 88.94 86 THR A C 1
ATOM 707 O O . THR A 1 86 ? -18.335 8.338 23.553 1.00 88.94 86 THR A O 1
ATOM 710 N N . GLY A 1 87 ? -16.567 9.605 24.101 1.00 87.19 87 GLY A N 1
ATOM 711 C CA . GLY A 1 87 ? -16.729 9.484 25.557 1.00 87.19 87 GLY A CA 1
ATOM 712 C C . GLY A 1 87 ? -16.007 8.292 26.200 1.00 87.19 87 GLY A C 1
ATOM 713 O O . GLY A 1 87 ? -16.118 8.110 27.411 1.00 87.19 87 GLY A O 1
ATOM 714 N N . ARG A 1 88 ? -15.258 7.501 25.421 1.00 90.38 88 ARG A N 1
ATOM 715 C CA . ARG A 1 88 ? -14.387 6.422 25.915 1.00 90.38 88 ARG A CA 1
ATOM 716 C C . ARG A 1 88 ? -13.016 6.933 26.346 1.00 90.38 88 ARG A C 1
ATOM 718 O O . ARG A 1 88 ? -12.593 8.033 25.986 1.00 90.38 88 ARG A O 1
ATOM 725 N N . THR A 1 89 ? -12.316 6.117 27.124 1.00 90.88 89 THR A N 1
ATOM 726 C CA . THR A 1 89 ? -10.937 6.386 27.541 1.00 90.88 89 THR A CA 1
ATOM 727 C C . THR A 1 89 ? -9.957 6.224 26.375 1.00 90.88 89 THR A C 1
ATOM 729 O O . THR A 1 89 ? -10.225 5.523 25.399 1.00 90.88 89 THR A O 1
ATOM 732 N N . ALA A 1 90 ? -8.794 6.872 26.474 1.00 86.25 90 ALA A N 1
ATOM 733 C CA . ALA A 1 90 ? -7.754 6.778 25.448 1.00 86.25 90 ALA A CA 1
ATOM 734 C C . ALA A 1 90 ? -7.255 5.335 25.245 1.00 86.25 90 ALA A C 1
ATOM 736 O O . ALA A 1 90 ? -6.959 4.953 24.113 1.00 86.25 90 ALA A O 1
ATOM 737 N N . ASP A 1 91 ? -7.212 4.538 26.316 1.00 90.31 91 ASP A N 1
ATOM 738 C CA . ASP A 1 91 ? -6.784 3.139 26.263 1.00 90.31 91 ASP A CA 1
ATOM 739 C C . ASP A 1 91 ? -7.803 2.269 25.514 1.00 90.31 91 ASP A C 1
ATOM 741 O O . ASP A 1 91 ? -7.417 1.541 24.603 1.00 90.31 91 ASP A O 1
ATOM 745 N N . GLU A 1 92 ? -9.105 2.428 25.789 1.00 87.38 92 GLU A N 1
ATOM 746 C CA . GLU A 1 92 ? -10.175 1.737 25.047 1.00 87.38 92 GLU A CA 1
ATOM 747 C C . GLU A 1 92 ? -10.158 2.100 23.550 1.00 87.38 92 GLU A C 1
ATOM 749 O O . GLU A 1 92 ? -10.362 1.244 22.688 1.00 87.38 92 GLU A O 1
ATOM 754 N N . ILE A 1 93 ? -9.898 3.371 23.216 1.00 85.44 93 ILE A N 1
ATOM 755 C CA . ILE A 1 93 ? -9.792 3.824 21.820 1.00 85.44 93 ILE A CA 1
ATOM 756 C C . ILE A 1 93 ? -8.574 3.191 21.142 1.00 85.44 93 ILE A C 1
ATOM 758 O O . ILE A 1 93 ? -8.670 2.753 19.995 1.00 85.44 93 ILE A O 1
ATOM 762 N N . LYS A 1 94 ? -7.430 3.142 21.831 1.00 87.81 94 LYS A N 1
ATOM 763 C CA . LYS A 1 94 ? -6.196 2.559 21.300 1.00 87.81 94 LYS A CA 1
ATOM 764 C C . LYS A 1 94 ? -6.357 1.062 21.037 1.00 87.81 94 LYS A C 1
ATOM 766 O O . LYS A 1 94 ? -5.989 0.604 19.959 1.00 87.81 94 LYS A O 1
ATOM 771 N N . GLU A 1 95 ? -6.937 0.329 21.980 1.00 89.62 95 GLU A N 1
ATOM 772 C CA . GLU A 1 95 ? -7.175 -1.111 21.852 1.00 89.62 95 GLU A CA 1
ATOM 773 C C . GLU A 1 95 ? -8.129 -1.412 20.685 1.00 89.62 95 GLU A C 1
ATOM 775 O O . GLU A 1 95 ? -7.843 -2.257 19.836 1.00 89.62 95 GLU A O 1
ATOM 780 N N . ALA A 1 96 ? -9.204 -0.628 20.545 1.00 86.06 96 ALA A N 1
ATOM 781 C CA . ALA A 1 96 ? -10.117 -0.753 19.413 1.00 86.06 96 ALA A CA 1
ATOM 782 C C . ALA A 1 96 ? -9.442 -0.426 18.065 1.00 86.06 96 ALA A C 1
ATOM 784 O O . ALA A 1 96 ? -9.743 -1.053 17.048 1.00 86.06 96 ALA A O 1
ATOM 785 N N . TYR A 1 97 ? -8.505 0.524 18.045 1.00 86.50 97 TYR A N 1
ATOM 786 C CA . TYR A 1 97 ? -7.679 0.818 16.872 1.00 86.50 97 TYR A CA 1
ATOM 787 C C . TYR A 1 97 ? -6.766 -0.337 16.484 1.00 86.50 97 TYR A C 1
ATOM 789 O O . TYR A 1 97 ? -6.628 -0.649 15.295 1.00 86.50 97 TYR A O 1
ATOM 797 N N . GLU A 1 98 ? -6.106 -0.928 17.476 1.00 86.12 98 GLU A N 1
ATOM 798 C CA . GLU A 1 98 ? -5.189 -2.040 17.271 1.00 86.12 98 GLU A CA 1
ATOM 799 C C . GLU A 1 98 ? -5.933 -3.235 16.669 1.00 86.12 98 GLU A C 1
ATOM 801 O O . GLU A 1 98 ? -5.504 -3.760 15.640 1.00 86.12 98 GLU A O 1
ATOM 806 N N . ASP A 1 99 ? -7.094 -3.584 17.223 1.00 81.88 99 ASP A N 1
ATOM 807 C CA . ASP A 1 99 ? -7.864 -4.749 16.788 1.00 81.88 99 ASP A CA 1
ATOM 808 C C . ASP A 1 99 ? -8.596 -4.524 15.453 1.00 81.88 99 ASP A C 1
ATOM 810 O O . ASP A 1 99 ? -8.495 -5.328 14.525 1.00 81.88 99 ASP A O 1
ATOM 814 N N . GLN A 1 100 ? -9.294 -3.395 15.300 1.00 79.44 100 GLN A N 1
ATOM 815 C CA . GLN A 1 100 ? -10.194 -3.200 14.158 1.00 79.44 100 GLN A CA 1
ATOM 816 C C . GLN A 1 100 ? -9.516 -2.601 12.926 1.00 79.44 100 GLN A C 1
ATOM 818 O O . GLN A 1 100 ? -10.075 -2.671 11.828 1.00 79.44 100 GLN A O 1
ATOM 823 N N . ILE A 1 101 ? -8.348 -1.972 13.080 1.00 81.25 101 ILE A N 1
ATOM 824 C CA . ILE A 1 101 ? -7.701 -1.225 11.996 1.00 81.25 101 ILE A CA 1
ATOM 825 C C . ILE A 1 101 ? -6.272 -1.705 11.767 1.00 81.25 101 ILE A C 1
ATOM 827 O O . ILE A 1 101 ? -5.929 -2.071 10.640 1.00 81.25 101 ILE A O 1
ATOM 831 N N . TRP A 1 102 ? -5.431 -1.687 12.802 1.00 82.06 102 TRP A N 1
ATOM 832 C CA . TRP A 1 102 ? -4.011 -1.997 12.647 1.00 82.06 102 TRP A CA 1
ATOM 833 C C . TRP A 1 102 ? -3.783 -3.468 12.301 1.00 82.06 102 TRP A C 1
ATOM 835 O O . TRP A 1 102 ? -3.087 -3.751 11.326 1.00 82.06 102 TRP A O 1
ATOM 845 N N . LYS A 1 103 ? -4.422 -4.391 13.028 1.00 80.88 103 LYS A N 1
ATOM 846 C CA . LYS A 1 103 ? -4.265 -5.837 12.835 1.00 80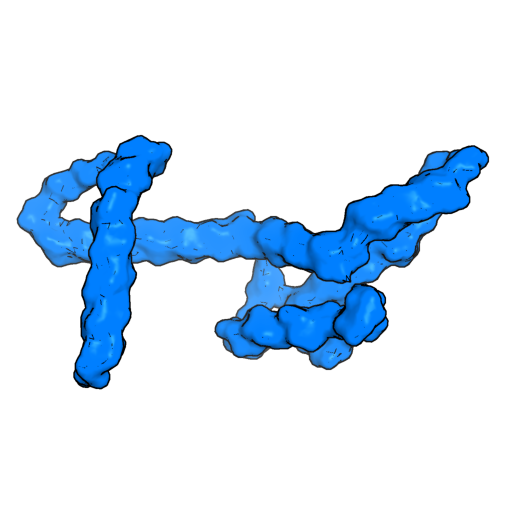.88 103 LYS A CA 1
ATOM 847 C C . LYS A 1 103 ? -4.642 -6.286 11.425 1.00 80.88 103 LYS A C 1
ATOM 849 O O . LYS A 1 103 ? -3.873 -6.996 10.796 1.00 80.88 103 LYS A O 1
ATOM 854 N N . LEU A 1 104 ? -5.739 -5.773 10.865 1.00 75.69 104 LEU A N 1
ATOM 855 C CA . LEU A 1 104 ? -6.126 -6.064 9.476 1.00 75.69 104 LEU A CA 1
ATOM 856 C C . LEU A 1 104 ? -5.107 -5.543 8.453 1.00 75.69 104 LEU A C 1
ATOM 858 O O . LEU A 1 104 ? -4.842 -6.193 7.443 1.00 75.69 104 LEU A O 1
ATOM 862 N N . GLY A 1 105 ? -4.531 -4.363 8.701 1.00 75.81 105 GLY A N 1
ATOM 863 C CA . GLY A 1 105 ? -3.449 -3.831 7.874 1.00 75.81 105 GLY A CA 1
ATOM 864 C C . GLY A 1 105 ? -2.172 -4.668 7.972 1.00 75.81 105 GLY A C 1
ATOM 865 O O . GLY A 1 105 ? -1.490 -4.857 6.963 1.00 75.81 105 GLY A O 1
ATOM 866 N N . LEU A 1 106 ? -1.867 -5.181 9.166 1.00 77.25 106 LEU A N 1
ATOM 867 C CA . LEU A 1 106 ? -0.726 -6.053 9.420 1.00 77.25 106 LEU A CA 1
ATOM 868 C C . LEU A 1 106 ? -0.905 -7.419 8.746 1.00 77.25 106 LEU A C 1
ATOM 870 O O . LEU A 1 106 ? -0.032 -7.820 7.986 1.00 77.25 106 LEU A O 1
ATOM 874 N N . GLU A 1 107 ? -2.047 -8.077 8.938 1.00 75.12 107 GLU A N 1
ATOM 875 C CA . GLU A 1 107 ? -2.370 -9.374 8.326 1.00 75.12 107 GLU A CA 1
ATOM 876 C C . GLU A 1 107 ? -2.305 -9.304 6.795 1.00 75.12 107 GLU A C 1
ATOM 878 O O . GLU A 1 107 ? -1.756 -10.191 6.140 1.00 75.12 107 GLU A O 1
ATOM 883 N N . LEU A 1 108 ? -2.802 -8.215 6.199 1.00 74.31 108 LEU A N 1
ATOM 884 C CA . LEU A 1 108 ? -2.699 -8.011 4.758 1.00 74.31 108 LEU A CA 1
ATOM 885 C C . LEU A 1 108 ? -1.249 -7.775 4.310 1.00 74.31 108 LEU A C 1
ATOM 887 O O . LEU A 1 108 ? -0.835 -8.287 3.271 1.00 74.31 108 LEU A O 1
ATOM 891 N N . LYS A 1 109 ? -0.465 -7.013 5.080 1.00 74.06 109 LYS A N 1
ATOM 892 C CA . LYS A 1 109 ? 0.957 -6.775 4.797 1.00 74.06 109 LYS A CA 1
ATOM 893 C C . LYS A 1 109 ? 1.752 -8.080 4.849 1.00 74.06 109 LYS A C 1
ATOM 895 O O . LYS A 1 109 ? 2.520 -8.342 3.928 1.00 74.06 109 LYS A O 1
ATOM 900 N N . GLU A 1 110 ? 1.546 -8.892 5.880 1.00 72.56 110 GLU A N 1
ATOM 901 C CA . GLU A 1 110 ? 2.170 -10.209 6.023 1.00 72.56 110 GLU A CA 1
ATOM 902 C C . GLU A 1 110 ? 1.767 -11.131 4.871 1.00 72.56 110 GLU A C 1
ATOM 904 O O . GLU A 1 110 ? 2.622 -11.773 4.263 1.00 72.56 110 GLU A O 1
ATOM 909 N N . ALA A 1 111 ? 0.487 -11.142 4.491 1.00 70.88 111 ALA A N 1
ATOM 910 C CA . ALA A 1 111 ? 0.022 -11.951 3.373 1.00 70.88 111 ALA A CA 1
ATOM 911 C C . ALA A 1 111 ? 0.638 -11.524 2.027 1.00 70.88 111 ALA A C 1
ATOM 913 O O . ALA A 1 111 ? 1.019 -12.388 1.236 1.00 70.88 111 ALA A O 1
ATOM 914 N N . ILE A 1 112 ? 0.814 -10.218 1.786 1.00 71.38 112 ILE A N 1
ATOM 915 C CA . ILE A 1 112 ? 1.532 -9.702 0.608 1.00 71.38 112 ILE A CA 1
ATOM 916 C C . ILE A 1 112 ? 3.017 -10.091 0.657 1.00 71.38 112 ILE A C 1
ATOM 918 O O . ILE A 1 112 ? 3.560 -10.569 -0.338 1.00 71.38 112 ILE A O 1
ATOM 922 N N . GLN A 1 113 ? 3.670 -9.915 1.807 1.00 69.75 113 GLN A N 1
ATOM 923 C CA . GLN A 1 113 ? 5.095 -10.200 1.985 1.00 69.75 113 GLN A CA 1
ATOM 924 C C . GLN A 1 113 ? 5.418 -11.689 1.798 1.00 69.75 113 GLN A C 1
ATOM 926 O O . GLN A 1 113 ? 6.456 -12.030 1.232 1.00 69.75 113 GLN A O 1
ATOM 931 N N . HIS A 1 114 ? 4.525 -12.572 2.242 1.00 67.94 114 HIS A N 1
ATOM 932 C CA . HIS A 1 114 ? 4.702 -14.021 2.167 1.00 67.94 114 HIS A CA 1
ATOM 933 C C . HIS A 1 114 ? 4.045 -14.669 0.944 1.00 67.94 114 HIS A C 1
ATOM 935 O O . HIS A 1 114 ? 4.125 -15.887 0.807 1.00 67.94 114 HIS A O 1
ATOM 941 N N . ARG A 1 115 ? 3.397 -13.888 0.061 1.00 62.75 115 ARG A N 1
ATOM 942 C CA . ARG A 1 115 ? 2.511 -14.403 -1.002 1.00 62.75 115 ARG A CA 1
ATOM 943 C C . ARG A 1 115 ? 1.583 -15.507 -0.480 1.00 62.75 115 ARG A C 1
ATOM 945 O O . ARG A 1 115 ? 1.371 -16.516 -1.155 1.00 62.75 115 ARG A O 1
ATOM 952 N N . ASN A 1 116 ? 1.042 -15.340 0.730 1.00 56.75 116 ASN A N 1
ATOM 953 C CA . ASN A 1 116 ? 0.069 -16.296 1.238 1.00 56.75 116 ASN A CA 1
ATOM 954 C C . ASN A 1 116 ? -1.125 -16.283 0.279 1.00 56.75 116 ASN A C 1
ATOM 956 O O . ASN A 1 116 ? -1.787 -15.263 0.103 1.00 56.75 116 ASN A O 1
ATOM 960 N N . THR A 1 117 ? -1.388 -17.429 -0.347 1.00 48.91 117 THR A N 1
ATOM 961 C CA . THR A 1 117 ? -2.495 -17.652 -1.293 1.00 48.91 117 THR A CA 1
ATOM 962 C C . THR A 1 117 ? -3.869 -17.496 -0.649 1.00 48.91 117 THR A C 1
ATOM 964 O O . THR A 1 117 ? -4.881 -17.458 -1.342 1.00 48.91 117 THR A O 1
ATOM 967 N N . VAL A 1 118 ? -3.908 -17.371 0.676 1.00 52.56 118 VAL A N 1
ATOM 968 C CA . VAL A 1 118 ? -5.096 -17.048 1.451 1.00 52.56 118 VAL A CA 1
ATOM 969 C C . VAL A 1 118 ? -4.901 -15.648 2.018 1.00 52.56 118 VAL A C 1
ATOM 971 O O . VAL A 1 118 ? -4.449 -15.466 3.148 1.00 52.56 118 VAL A O 1
ATOM 974 N N . LEU A 1 119 ? -5.211 -14.642 1.201 1.00 55.75 119 LEU A N 1
ATOM 975 C CA . LEU A 1 119 ? -5.431 -13.296 1.718 1.00 55.75 119 LEU A CA 1
ATOM 976 C C . LEU A 1 119 ? -6.636 -13.378 2.669 1.00 55.75 119 LEU A C 1
ATOM 978 O O . LEU A 1 119 ? -7.600 -14.085 2.346 1.00 55.75 119 LEU A O 1
ATOM 982 N N . PRO A 1 120 ? -6.606 -12.714 3.842 1.00 57.72 120 PRO A N 1
ATOM 983 C CA . PRO A 1 120 ? -7.778 -12.694 4.701 1.00 57.72 120 PRO A CA 1
ATOM 984 C C . PRO A 1 120 ? -8.952 -12.191 3.858 1.00 57.72 120 PRO A C 1
ATOM 986 O O . PRO A 1 120 ? -8.765 -11.309 3.015 1.00 57.72 120 PRO A O 1
ATOM 989 N N . ALA A 1 121 ? -10.139 -12.779 4.032 1.00 59.81 121 ALA A N 1
ATOM 990 C CA . ALA A 1 121 ? -11.340 -12.422 3.276 1.00 59.81 121 ALA A CA 1
ATOM 991 C C . ALA A 1 121 ? -11.851 -11.036 3.709 1.00 59.81 121 ALA A C 1
ATOM 993 O O . ALA A 1 121 ? -12.938 -10.877 4.264 1.00 59.81 121 ALA A O 1
ATOM 994 N N . ILE A 1 122 ? -11.026 -10.014 3.494 1.00 63.75 122 ILE A N 1
ATOM 995 C CA . ILE A 1 122 ? -11.323 -8.633 3.805 1.00 63.75 122 ILE A CA 1
ATOM 996 C C . ILE A 1 122 ? -12.145 -8.123 2.639 1.00 63.75 122 ILE A C 1
ATOM 998 O O . ILE A 1 122 ? -11.638 -7.782 1.565 1.00 63.75 122 ILE A O 1
ATOM 1002 N N . THR A 1 123 ? -13.449 -8.118 2.864 1.00 62.28 123 THR A N 1
ATOM 1003 C CA . THR A 1 123 ? -14.396 -7.577 1.907 1.00 62.2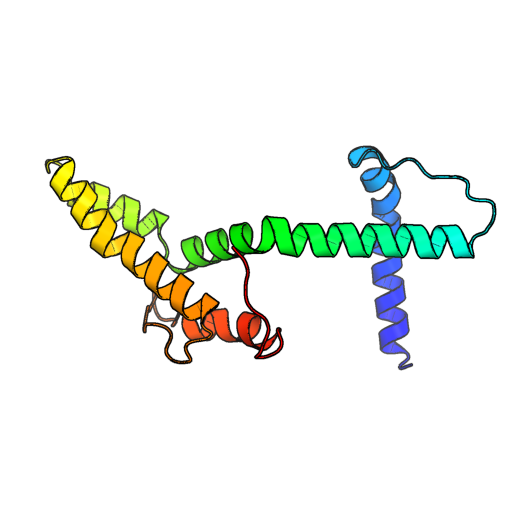8 123 THR A CA 1
ATOM 1004 C C . THR A 1 123 ? -14.572 -6.104 2.217 1.00 62.28 123 THR A C 1
ATOM 1006 O O . THR A 1 123 ? -14.942 -5.730 3.330 1.00 62.28 123 THR A O 1
ATOM 1009 N N . VAL A 1 124 ? -14.300 -5.256 1.232 1.00 59.66 124 VAL A N 1
ATOM 1010 C CA . VAL A 1 124 ? -14.584 -3.830 1.332 1.00 59.66 124 VAL A CA 1
ATOM 1011 C C . VAL A 1 124 ? -15.686 -3.489 0.343 1.00 59.66 124 VAL A C 1
ATOM 1013 O O . VAL A 1 124 ? -15.499 -3.512 -0.875 1.00 59.66 124 VAL A O 1
ATOM 1016 N N . GLY A 1 125 ? -16.878 -3.219 0.878 1.00 65.88 125 GLY A N 1
ATOM 1017 C CA . GLY A 1 125 ? -18.102 -3.197 0.078 1.00 65.88 125 GLY A CA 1
ATOM 1018 C C . GLY A 1 125 ? -18.423 -4.601 -0.443 1.00 65.88 125 GLY A C 1
ATOM 1019 O O . GLY A 1 125 ? -18.599 -5.513 0.352 1.00 65.88 125 GLY A O 1
ATOM 1020 N N . ASN A 1 126 ? -18.450 -4.772 -1.770 1.00 61.41 126 ASN A N 1
ATOM 1021 C CA . ASN A 1 126 ? -18.745 -6.051 -2.442 1.00 61.41 126 ASN A CA 1
ATOM 1022 C C . ASN A 1 126 ? -17.509 -6.716 -3.072 1.00 61.41 126 ASN A C 1
ATOM 1024 O O . ASN A 1 126 ? -17.657 -7.613 -3.898 1.00 61.41 126 ASN A O 1
ATOM 1028 N N . LYS A 1 127 ? -16.296 -6.235 -2.780 1.00 63.72 127 LYS A N 1
ATOM 1029 C CA . LYS A 1 127 ? -15.076 -6.718 -3.437 1.00 63.72 127 LYS A CA 1
ATOM 1030 C C . LYS A 1 127 ? -14.069 -7.234 -2.417 1.00 63.72 127 LYS A C 1
ATOM 1032 O O . LYS A 1 127 ? -13.836 -6.585 -1.396 1.00 63.72 127 LYS A O 1
ATOM 1037 N N . ASN A 1 128 ? -13.471 -8.382 -2.723 1.00 73.00 128 ASN A N 1
ATOM 1038 C CA . ASN A 1 128 ? -12.370 -8.947 -1.958 1.00 73.00 128 ASN A CA 1
ATOM 1039 C C . ASN A 1 128 ? -11.082 -8.189 -2.313 1.00 73.00 128 ASN A C 1
ATOM 1041 O O . ASN A 1 128 ? -10.768 -7.989 -3.488 1.00 73.00 128 ASN A O 1
ATOM 1045 N N . ILE A 1 129 ? -10.350 -7.730 -1.299 1.00 71.62 129 ILE A N 1
ATOM 1046 C CA . ILE A 1 129 ? -9.060 -7.056 -1.497 1.00 71.62 129 ILE A CA 1
ATOM 1047 C C . ILE A 1 129 ? -8.048 -7.987 -2.176 1.00 71.62 129 ILE A C 1
ATOM 1049 O O . ILE A 1 129 ? -7.206 -7.512 -2.937 1.00 71.62 129 ILE A O 1
ATOM 1053 N N . GLY A 1 130 ? -8.158 -9.299 -1.959 1.00 69.44 130 GLY A N 1
ATOM 1054 C CA . GLY A 1 130 ? -7.308 -10.290 -2.600 1.00 69.44 130 GLY A CA 1
ATOM 1055 C C . GLY A 1 130 ? -7.389 -10.266 -4.119 1.00 69.44 130 GLY A C 1
ATOM 1056 O O . GLY A 1 130 ? -6.359 -10.124 -4.774 1.00 69.44 130 GLY A O 1
ATOM 1057 N N . ASP A 1 131 ? -8.603 -10.251 -4.666 1.00 70.94 131 ASP A N 1
ATOM 1058 C CA . ASP A 1 131 ? -8.838 -10.169 -6.113 1.00 70.94 131 ASP A CA 1
ATOM 1059 C C . ASP A 1 131 ? -8.303 -8.855 -6.709 1.00 70.94 131 ASP A C 1
ATOM 1061 O O . ASP A 1 131 ? -7.899 -8.790 -7.867 1.00 70.94 131 ASP A O 1
ATOM 1065 N N . MET A 1 132 ? -8.283 -7.771 -5.923 1.00 70.75 132 MET A N 1
ATOM 1066 C CA . MET A 1 132 ? -7.723 -6.492 -6.373 1.00 70.75 132 MET A CA 1
ATOM 1067 C C . MET A 1 132 ? -6.195 -6.478 -6.392 1.00 70.75 132 MET A C 1
ATOM 1069 O O . MET A 1 132 ? -5.602 -5.747 -7.187 1.00 70.75 132 MET A O 1
ATOM 1073 N N . LEU A 1 133 ? -5.559 -7.225 -5.490 1.00 72.94 133 LEU A N 1
ATOM 1074 C CA . LEU A 1 133 ? -4.105 -7.281 -5.367 1.00 72.94 133 LEU A CA 1
ATOM 1075 C C . LEU A 1 133 ? -3.486 -8.362 -6.251 1.00 72.94 133 LEU A C 1
ATOM 1077 O O . LEU A 1 133 ? -2.319 -8.227 -6.613 1.00 72.94 133 LEU A O 1
ATOM 1081 N N . GLU A 1 134 ? -4.250 -9.383 -6.643 1.00 72.12 134 GLU A N 1
ATOM 1082 C CA . GLU A 1 134 ? -3.789 -10.487 -7.488 1.00 72.12 134 GLU A CA 1
ATOM 1083 C C . GLU A 1 134 ? -2.998 -10.010 -8.721 1.00 72.12 134 GLU A C 1
ATOM 1085 O O . GLU A 1 134 ? -1.849 -10.434 -8.845 1.00 72.12 134 GLU A O 1
ATOM 1090 N N . PRO A 1 135 ? -3.474 -9.056 -9.555 1.00 70.12 135 PRO A N 1
ATOM 1091 C CA . PRO A 1 135 ? -2.726 -8.621 -10.739 1.00 70.12 135 PRO A CA 1
ATOM 1092 C C . PRO A 1 135 ? -1.354 -8.018 -10.415 1.00 70.12 135 PRO A C 1
ATOM 1094 O O . PRO A 1 135 ? -0.416 -8.137 -11.202 1.00 70.12 135 PRO A O 1
ATOM 1097 N N . VAL A 1 136 ? -1.232 -7.360 -9.258 1.00 69.06 136 VAL A N 1
ATOM 1098 C CA . VAL A 1 136 ? 0.029 -6.773 -8.786 1.00 69.06 136 VAL A CA 1
ATOM 1099 C C . VAL A 1 136 ? 0.960 -7.870 -8.286 1.00 69.06 136 VAL A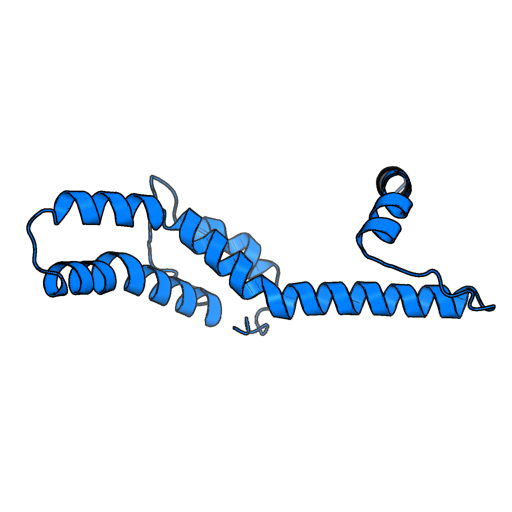 C 1
ATOM 1101 O O . VAL A 1 136 ? 2.148 -7.841 -8.584 1.00 69.06 136 VAL A O 1
ATOM 1104 N N . LEU A 1 137 ? 0.433 -8.857 -7.561 1.00 68.56 137 LEU A N 1
ATOM 1105 C CA . LEU A 1 137 ? 1.218 -9.969 -7.027 1.00 68.56 137 LEU A CA 1
ATOM 1106 C C . LEU A 1 137 ? 1.693 -10.917 -8.140 1.00 68.56 137 LEU A C 1
ATOM 1108 O O . LEU A 1 137 ? 2.824 -11.395 -8.095 1.00 68.56 137 LEU A O 1
ATOM 1112 N N . THR A 1 138 ? 0.884 -11.159 -9.172 1.00 68.81 138 THR A N 1
ATOM 1113 C CA . THR A 1 138 ? 1.249 -12.014 -10.316 1.00 68.81 138 THR A CA 1
ATOM 1114 C C . THR A 1 138 ? 2.213 -11.349 -11.299 1.00 68.81 138 THR A C 1
ATOM 1116 O O . THR A 1 138 ? 2.774 -12.035 -12.145 1.00 68.81 138 THR A O 1
ATOM 1119 N N . ALA A 1 139 ? 2.414 -10.028 -11.216 1.00 68.56 139 ALA A N 1
ATOM 1120 C CA . ALA A 1 139 ? 3.326 -9.297 -12.100 1.00 68.56 139 ALA A CA 1
ATOM 1121 C C . ALA A 1 139 ? 4.817 -9.504 -11.768 1.00 68.56 139 ALA A C 1
ATOM 1123 O O . ALA A 1 139 ? 5.673 -9.159 -12.580 1.00 68.56 139 ALA A O 1
ATOM 1124 N N . TYR A 1 140 ? 5.125 -10.044 -10.587 1.00 65.06 140 TYR A N 1
ATOM 1125 C CA . TYR A 1 140 ? 6.485 -10.339 -10.132 1.0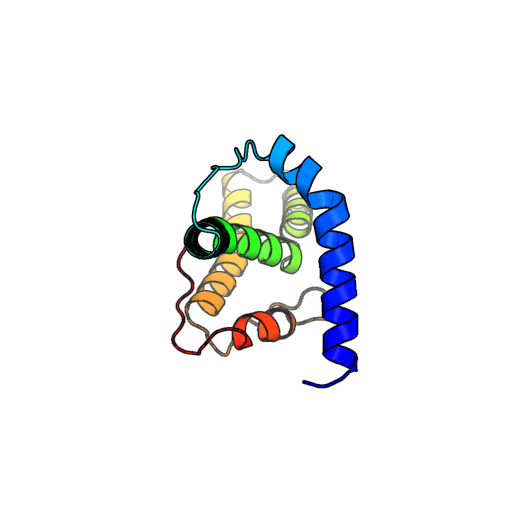0 65.06 140 TYR A CA 1
ATOM 1126 C C . TYR A 1 140 ? 6.702 -11.854 -10.064 1.00 65.06 140 TYR A C 1
ATOM 1128 O O . TYR A 1 140 ? 5.763 -12.587 -9.735 1.00 65.06 140 TYR A O 1
ATOM 1136 N N . ASP A 1 141 ? 7.938 -12.310 -10.278 1.00 65.75 141 ASP A N 1
ATOM 1137 C CA . ASP A 1 141 ? 8.314 -13.724 -10.145 1.00 65.75 141 ASP A CA 1
ATOM 1138 C C . ASP A 1 141 ? 8.042 -14.254 -8.731 1.00 65.75 141 ASP A C 1
ATOM 1140 O O . ASP A 1 141 ? 8.111 -13.522 -7.739 1.00 65.75 141 ASP A O 1
ATOM 1144 N N . SER A 1 142 ? 7.697 -15.539 -8.625 1.00 65.00 142 SER A N 1
ATOM 1145 C CA . SER A 1 142 ? 7.244 -16.167 -7.375 1.00 65.00 142 SER A CA 1
ATOM 1146 C C . SER A 1 142 ? 8.258 -16.102 -6.228 1.00 65.00 142 SER A C 1
ATOM 1148 O O . SER A 1 142 ? 7.867 -16.194 -5.068 1.00 65.00 142 SER A O 1
ATOM 1150 N N . ASP A 1 143 ? 9.542 -15.947 -6.541 1.00 66.69 143 ASP A N 1
ATOM 1151 C CA . ASP A 1 143 ? 10.658 -15.833 -5.601 1.00 66.69 143 ASP A CA 1
ATOM 1152 C C . ASP A 1 143 ? 11.012 -14.378 -5.232 1.00 66.69 143 ASP A C 1
ATOM 1154 O O . ASP A 1 143 ? 11.810 -14.156 -4.317 1.00 66.69 143 ASP A O 1
ATOM 1158 N N . TYR A 1 144 ? 10.390 -13.383 -5.879 1.00 62.75 144 TYR A N 1
ATOM 1159 C CA . TYR A 1 144 ? 10.552 -11.971 -5.539 1.00 62.75 144 TYR A CA 1
ATOM 1160 C C . TYR A 1 144 ? 9.984 -11.679 -4.146 1.00 62.75 144 TYR A C 1
ATOM 1162 O O . TYR A 1 144 ? 8.790 -11.864 -3.887 1.00 62.75 144 TYR A O 1
ATOM 1170 N N . LYS A 1 145 ? 10.844 -11.179 -3.255 1.00 62.41 145 LYS A N 1
ATOM 1171 C CA . LYS A 1 145 ? 10.476 -10.738 -1.908 1.00 62.41 145 LYS A CA 1
ATOM 1172 C C . LYS A 1 145 ? 10.286 -9.229 -1.907 1.00 62.41 145 LYS A C 1
ATOM 1174 O O . LYS A 1 145 ? 11.205 -8.488 -2.241 1.00 62.41 145 LYS A O 1
ATOM 1179 N N . PHE A 1 146 ? 9.103 -8.780 -1.501 1.00 63.44 146 PHE A N 1
ATOM 1180 C CA . PHE A 1 146 ? 8.865 -7.364 -1.253 1.00 63.44 146 PHE A CA 1
ATOM 1181 C C . PHE A 1 146 ? 9.647 -6.945 -0.002 1.00 63.44 146 PHE A C 1
ATOM 1183 O O . PHE A 1 146 ? 9.299 -7.342 1.110 1.00 63.44 146 PHE A O 1
ATOM 1190 N N . GLU A 1 147 ? 10.730 -6.195 -0.198 1.00 56.84 147 GLU A N 1
ATOM 1191 C CA . GLU A 1 147 ? 11.468 -5.543 0.887 1.00 56.84 147 GLU A CA 1
ATOM 1192 C C . GLU A 1 147 ? 10.707 -4.296 1.380 1.00 56.84 147 GLU A C 1
ATOM 1194 O O . GLU A 1 147 ? 9.884 -3.727 0.655 1.00 56.84 147 GLU A O 1
ATOM 1199 N N . GLU A 1 148 ? 10.923 -3.931 2.647 1.00 48.41 148 GLU A N 1
ATOM 1200 C CA . GLU A 1 148 ? 10.129 -2.930 3.379 1.00 48.41 148 GLU A CA 1
ATOM 1201 C C . GLU A 1 148 ? 10.481 -1.465 3.069 1.00 48.41 148 GLU A C 1
ATOM 1203 O O . GLU A 1 148 ? 11.686 -1.140 2.986 1.00 48.41 148 GLU A O 1
#

Foldseek 3Di:
DDPVVVVVVVVVVVVCVVCVVVCCVVVVPDDDPDVDPVVSVVVVVVVVVVVVVCCCQVCVVVVVLVVLCVQLVLVVCLVVLCVVCPPHDPVVSVVCCCPVRVVLSVQQVVCLQQVPVCRPQRDDPNDGVCVVCVVVSVVDDPPDGRDD

Radius of gyration: 22.55 Å; chains: 1; bounding box: 50×40×66 Å

Sequence (148 aa):
MSPNVKAEIQEYRRVIRKHLDAYKEAAGITEFDIANPNQTAQFEAARIYTAYVNNIQTKFGRHLRRAVNVLLKTRERKRDLEEAMTGRTADEIKEAYEDQIWKLGLELKEAIQHRNTVLPAITVGNKNIGDMLEPVLTAYDSDYKFEE